Protein AF-A0A2X1ANS8-F1 (afdb_monomer)

Foldseek 3Di:
DLLVVCCVVQNDVLSVVLQVVCVVVVNDDPVSSVVSVVVVVDPPDPDDDDDDPVPDDPDDDDPDVVVVVVVCPPVVPD

Sequence (78 aa):
MRVLAAVLEDGLEPVEAAAREALAAGTVSDDVILNILARRREPPRPLSIVTSDDLALRHPPQADCDRYDSLRGLHAAA

Structure (mmCIF, N/CA/C/O backbone):
data_AF-A0A2X1ANS8-F1
#
_entry.id   AF-A0A2X1ANS8-F1
#
loop_
_atom_site.group_PDB
_atom_site.id
_atom_site.type_symbol
_atom_site.label_atom_id
_atom_site.label_alt_id
_atom_site.label_comp_id
_atom_site.label_asym_id
_atom_site.label_entity_id
_atom_site.label_seq_id
_atom_site.pdbx_PDB_ins_code
_atom_site.Cartn_x
_atom_site.Cartn_y
_atom_site.Cartn_z
_atom_site.occupancy
_atom_site.B_iso_or_equiv
_atom_site.auth_seq_id
_atom_site.auth_comp_id
_atom_site.auth_asym_id
_atom_site.auth_atom_id
_atom_site.pdbx_PDB_model_num
ATOM 1 N N . MET A 1 1 ? -0.541 -1.888 20.246 1.00 75.06 1 MET A N 1
ATOM 2 C CA . MET A 1 1 ? 0.792 -1.261 20.433 1.00 75.06 1 MET A CA 1
ATOM 3 C C . MET A 1 1 ? 1.650 -1.197 19.158 1.00 75.06 1 MET A C 1
ATOM 5 O O . MET A 1 1 ? 2.727 -0.625 19.226 1.00 75.06 1 MET A O 1
ATOM 9 N N . ARG A 1 2 ? 1.213 -1.715 17.993 1.00 93.69 2 ARG A N 1
ATOM 10 C CA . ARG A 1 2 ? 2.052 -1.789 16.774 1.00 93.69 2 ARG A CA 1
ATOM 11 C C . ARG A 1 2 ? 2.454 -0.416 16.215 1.00 93.69 2 ARG A C 1
ATOM 13 O O . ARG A 1 2 ? 3.622 -0.205 15.928 1.00 93.69 2 ARG A O 1
ATOM 20 N N . VAL A 1 3 ? 1.517 0.533 16.150 1.00 94.06 3 VAL A N 1
ATOM 21 C CA . VAL A 1 3 ? 1.798 1.906 15.679 1.00 94.06 3 VAL A CA 1
ATOM 22 C C . VAL A 1 3 ? 2.818 2.620 16.571 1.00 94.06 3 VAL A C 1
ATOM 24 O O . VAL A 1 3 ? 3.729 3.263 16.071 1.00 94.06 3 VAL A O 1
ATOM 27 N N . LEU A 1 4 ? 2.714 2.469 17.896 1.00 95.38 4 LEU A N 1
ATOM 28 C CA . LEU A 1 4 ? 3.672 3.075 18.827 1.00 95.38 4 LEU A CA 1
ATOM 29 C C . LEU A 1 4 ? 5.060 2.432 18.733 1.00 95.38 4 LEU A C 1
ATOM 31 O O . LEU A 1 4 ? 6.055 3.123 18.908 1.00 95.38 4 LEU A O 1
ATOM 35 N N . ALA A 1 5 ? 5.142 1.133 18.431 1.00 96.38 5 ALA A N 1
ATOM 36 C CA . ALA A 1 5 ? 6.422 0.467 18.210 1.00 96.38 5 ALA A CA 1
ATOM 37 C C . ALA A 1 5 ? 7.156 1.015 16.971 1.00 96.38 5 ALA A C 1
ATOM 39 O O . ALA A 1 5 ? 8.373 1.161 17.014 1.00 96.38 5 ALA A O 1
ATOM 40 N N . ALA A 1 6 ? 6.426 1.398 15.915 1.00 96.31 6 ALA A N 1
ATOM 41 C CA . ALA A 1 6 ? 7.004 1.972 14.696 1.00 96.31 6 ALA A CA 1
ATOM 42 C C . ALA A 1 6 ? 7.728 3.312 14.932 1.00 96.31 6 ALA A C 1
ATOM 44 O O . ALA A 1 6 ? 8.642 3.655 14.193 1.00 96.31 6 ALA A O 1
ATOM 45 N N . VAL A 1 7 ? 7.400 4.042 16.007 1.00 96.88 7 VAL A N 1
ATOM 46 C CA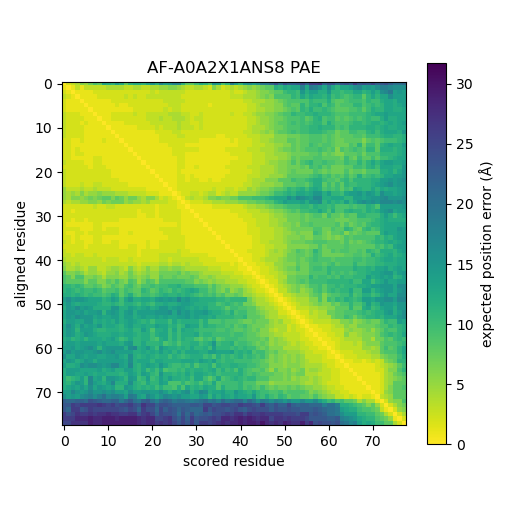 . VAL A 1 7 ? 8.099 5.288 16.385 1.00 96.88 7 VAL A CA 1
ATOM 47 C C . VAL A 1 7 ? 9.594 5.054 16.626 1.00 96.88 7 VAL A C 1
ATOM 49 O O . VAL A 1 7 ? 10.392 5.959 16.399 1.00 96.88 7 VAL A O 1
ATOM 52 N N . LEU A 1 8 ? 9.987 3.852 17.058 1.00 96.44 8 LEU A N 1
ATOM 53 C CA . LEU A 1 8 ? 11.396 3.508 17.267 1.00 96.44 8 LEU A CA 1
ATOM 54 C C . LEU A 1 8 ? 12.179 3.396 15.951 1.00 96.44 8 LEU A C 1
ATOM 56 O O . LEU A 1 8 ? 13.391 3.588 15.957 1.00 96.44 8 LEU A O 1
ATOM 60 N N . GLU A 1 9 ? 11.499 3.086 14.847 1.00 94.00 9 GLU A N 1
ATOM 61 C CA . GLU A 1 9 ? 12.101 2.898 13.523 1.00 94.00 9 GLU A CA 1
ATOM 62 C C . GLU A 1 9 ? 11.963 4.158 12.660 1.00 94.00 9 GLU A C 1
ATOM 64 O O . GLU A 1 9 ? 12.941 4.625 12.081 1.00 94.00 9 GLU A O 1
ATOM 69 N N . ASP A 1 10 ? 10.755 4.723 12.595 1.00 94.44 10 ASP A N 1
ATOM 70 C CA . ASP A 1 10 ? 10.409 5.825 11.691 1.00 94.44 10 ASP A CA 1
ATOM 71 C C . ASP A 1 10 ? 10.487 7.205 12.366 1.00 94.44 10 ASP A C 1
ATOM 73 O O . ASP A 1 10 ? 10.524 8.230 11.689 1.00 94.44 10 ASP A O 1
ATOM 77 N N . GLY A 1 11 ? 10.498 7.259 13.700 1.00 96.44 11 GLY A N 1
ATOM 78 C CA . GLY A 1 11 ? 10.369 8.499 14.465 1.00 96.44 11 GLY A CA 1
ATOM 79 C C . GLY A 1 11 ? 8.917 8.953 14.654 1.00 96.44 11 GLY A C 1
ATOM 80 O O . GLY A 1 11 ? 7.977 8.444 14.045 1.00 96.44 11 GLY A O 1
ATOM 81 N N . LEU A 1 12 ? 8.712 9.926 15.546 1.00 97.38 12 LEU A N 1
ATOM 82 C CA . LEU A 1 12 ? 7.368 10.358 15.948 1.00 97.38 12 LEU A CA 1
ATOM 83 C C . LEU A 1 12 ? 6.640 11.136 14.844 1.00 97.38 12 LEU A C 1
ATOM 85 O O . LEU A 1 12 ? 5.460 10.897 14.599 1.00 97.38 12 LEU A O 1
ATOM 89 N N . GLU A 1 13 ? 7.340 12.046 14.168 1.00 97.94 13 GLU A N 1
ATOM 90 C CA . GLU A 1 13 ? 6.739 12.917 13.155 1.00 97.94 13 GLU A CA 1
ATOM 91 C C . GLU A 1 13 ? 6.185 12.121 11.954 1.00 97.94 13 GLU A C 1
ATOM 93 O O . GLU A 1 13 ? 5.021 12.338 11.593 1.00 97.94 13 GLU A O 1
ATOM 98 N N . PRO A 1 14 ? 6.910 11.147 11.359 1.00 97.06 14 PRO A N 1
ATOM 99 C CA . PRO A 1 14 ? 6.357 10.360 10.258 1.00 97.06 14 PRO A CA 1
ATOM 100 C C . PRO A 1 14 ? 5.150 9.519 10.676 1.00 97.06 14 PRO A C 1
ATOM 102 O O . PRO A 1 14 ? 4.186 9.422 9.910 1.00 97.06 14 PRO A O 1
ATOM 105 N N . VAL A 1 15 ? 5.169 8.963 11.892 1.00 97.44 15 VAL A N 1
ATOM 106 C CA . VAL A 1 15 ? 4.053 8.188 12.458 1.00 97.44 15 VAL A CA 1
ATOM 107 C C . VAL A 1 15 ? 2.823 9.070 12.661 1.00 97.44 15 VAL A C 1
ATOM 109 O O . VAL A 1 15 ? 1.724 8.691 12.251 1.00 97.44 15 VAL A O 1
ATOM 112 N N . GLU A 1 16 ? 2.990 10.272 13.212 1.00 97.56 16 GLU A N 1
ATOM 113 C CA . GLU A 1 16 ? 1.892 11.230 13.362 1.00 97.56 16 GLU A CA 1
ATOM 114 C C . GLU A 1 16 ? 1.327 11.648 11.996 1.00 97.56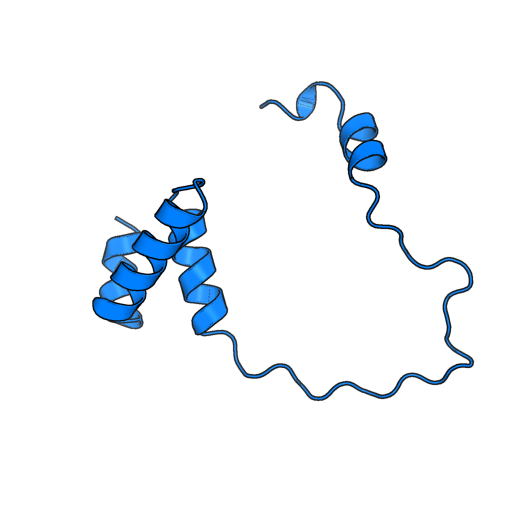 16 GLU A C 1
ATOM 116 O O . GLU A 1 16 ? 0.110 11.687 11.792 1.00 97.56 16 GLU A O 1
ATOM 121 N N . ALA A 1 17 ? 2.200 11.898 11.019 1.00 97.88 17 ALA A N 1
ATOM 122 C CA . ALA A 1 17 ? 1.779 12.232 9.667 1.00 97.88 17 ALA A CA 1
ATOM 123 C C . ALA A 1 17 ? 1.029 11.088 8.973 1.00 97.88 17 ALA A C 1
ATOM 125 O O . ALA A 1 17 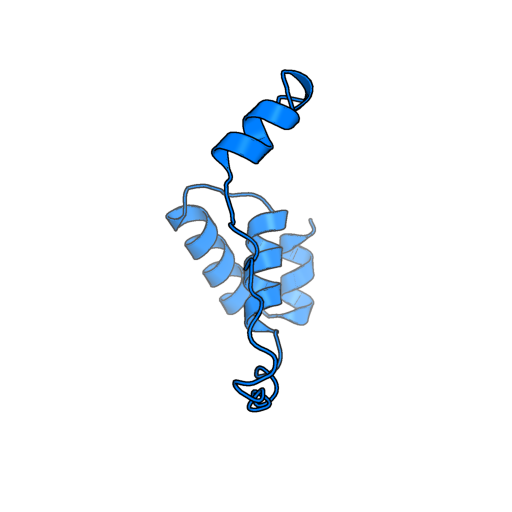? 0.097 11.352 8.217 1.00 97.88 17 ALA A O 1
ATOM 126 N N . ALA A 1 18 ? 1.409 9.832 9.213 1.00 97.25 18 ALA A N 1
ATOM 127 C CA . ALA A 1 18 ? 0.689 8.670 8.691 1.00 97.25 18 ALA A CA 1
ATOM 128 C C . ALA A 1 18 ? -0.681 8.498 9.367 1.00 97.25 18 ALA A C 1
ATOM 130 O O . ALA A 1 18 ? -1.673 8.226 8.693 1.00 97.25 18 ALA A O 1
ATOM 131 N N . ALA A 1 19 ? -0.766 8.733 10.680 1.00 96.50 19 ALA A N 1
ATOM 132 C CA . ALA A 1 19 ? -2.034 8.722 11.408 1.00 96.50 19 ALA A CA 1
ATOM 133 C C . ALA A 1 19 ? -3.006 9.792 10.890 1.00 96.50 19 ALA A C 1
ATOM 135 O O . ALA A 1 19 ? -4.187 9.512 10.676 1.00 96.50 19 ALA A O 1
ATOM 136 N N . ARG A 1 20 ? -2.508 11.004 10.628 1.00 97.56 20 ARG A N 1
ATOM 137 C CA . ARG A 1 20 ? -3.312 12.101 10.070 1.00 97.56 20 ARG A CA 1
ATOM 138 C C . ARG A 1 20 ? -3.816 11.797 8.661 1.00 97.56 20 ARG A C 1
ATOM 140 O O . ARG A 1 20 ? -4.957 12.112 8.345 1.00 97.56 20 ARG A O 1
ATOM 147 N N . GLU A 1 21 ? -2.983 11.173 7.836 1.00 96.88 21 GLU A N 1
ATOM 148 C CA . GLU A 1 21 ? -3.360 10.737 6.489 1.00 96.88 21 GLU A CA 1
ATOM 149 C C . GLU A 1 21 ? -4.448 9.653 6.531 1.00 96.88 21 GLU A C 1
ATOM 151 O O . GLU A 1 21 ? -5.461 9.782 5.846 1.00 96.88 21 GLU A O 1
ATOM 156 N N . ALA A 1 22 ? -4.308 8.648 7.401 1.00 96.94 22 ALA A N 1
ATOM 157 C CA . ALA A 1 22 ? -5.335 7.622 7.599 1.00 96.94 22 ALA A CA 1
ATOM 158 C C . ALA A 1 22 ? -6.675 8.222 8.069 1.00 96.94 22 ALA A C 1
ATOM 160 O O . ALA A 1 22 ? -7.739 7.815 7.601 1.00 96.94 22 ALA A O 1
ATOM 161 N N . LEU A 1 23 ? -6.624 9.215 8.968 1.00 96.56 23 LEU A N 1
ATOM 162 C CA . LEU A 1 23 ? -7.802 9.961 9.426 1.00 96.56 23 LEU A CA 1
ATOM 163 C C . LEU A 1 23 ? -8.469 10.723 8.279 1.00 96.56 23 LEU A C 1
ATOM 165 O O . LEU A 1 23 ? -9.687 10.647 8.128 1.00 96.56 23 LEU A O 1
ATOM 169 N N . ALA A 1 24 ? -7.684 11.413 7.451 1.00 97.12 24 ALA A N 1
ATOM 170 C CA . ALA A 1 24 ? -8.195 12.144 6.294 1.00 97.12 24 ALA A CA 1
ATOM 171 C C . ALA A 1 24 ? -8.822 11.217 5.236 1.00 97.12 24 ALA A C 1
ATOM 173 O O . ALA A 1 24 ? -9.789 11.604 4.584 1.00 97.12 24 ALA A O 1
ATOM 174 N N . ALA A 1 25 ? -8.310 9.992 5.096 1.00 93.56 25 ALA A N 1
ATOM 175 C CA . ALA A 1 25 ? -8.853 8.975 4.196 1.00 93.56 25 ALA A CA 1
ATOM 176 C C . ALA A 1 25 ? -10.156 8.324 4.706 1.00 93.56 25 ALA A C 1
ATOM 178 O O . ALA A 1 25 ? -10.802 7.590 3.963 1.00 93.56 25 ALA A O 1
ATOM 179 N N . GLY A 1 26 ? -10.550 8.563 5.963 1.00 93.12 26 GLY A N 1
ATOM 180 C CA . GLY A 1 26 ? -11.766 7.996 6.559 1.00 93.12 26 GLY A CA 1
ATOM 181 C C . GLY A 1 26 ? -11.684 6.500 6.895 1.00 93.12 26 GLY A C 1
ATOM 182 O O . GLY A 1 26 ? -12.659 5.930 7.376 1.00 93.12 26 GLY A O 1
ATOM 183 N N . THR A 1 27 ? -10.530 5.862 6.688 1.00 89.94 27 THR A N 1
ATOM 184 C CA . THR A 1 27 ? -10.291 4.433 6.946 1.00 89.94 27 THR A CA 1
ATOM 185 C C . THR A 1 27 ? -9.140 4.262 7.933 1.00 89.94 27 THR A C 1
ATOM 187 O O . THR A 1 27 ? -8.016 3.933 7.554 1.00 89.94 27 THR A O 1
ATOM 190 N N . VAL A 1 28 ? -9.397 4.523 9.215 1.00 92.38 28 VAL A N 1
ATOM 191 C CA . VAL A 1 28 ? -8.361 4.451 10.256 1.00 92.38 28 VAL A CA 1
ATOM 192 C C . VAL A 1 28 ? -8.265 3.042 10.826 1.00 92.38 28 VAL A C 1
ATOM 194 O O . VAL A 1 28 ? -9.180 2.570 11.495 1.00 92.38 28 VAL A O 1
ATOM 197 N N . SER A 1 29 ? -7.116 2.405 10.629 1.00 95.69 29 SER A N 1
ATOM 198 C CA . SER A 1 29 ? -6.695 1.2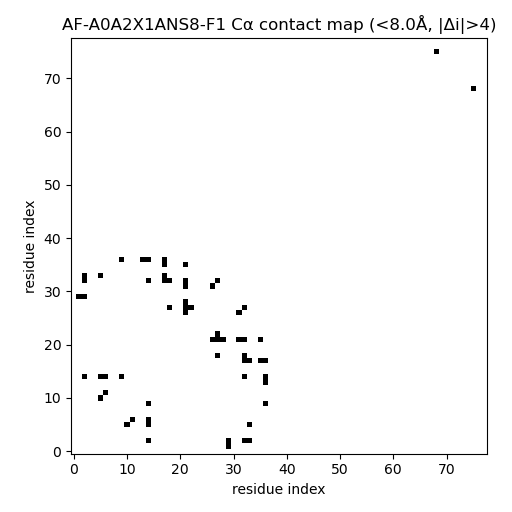19 11.375 1.00 95.69 29 SER A CA 1
ATOM 199 C C . SER A 1 29 ? -5.184 1.250 11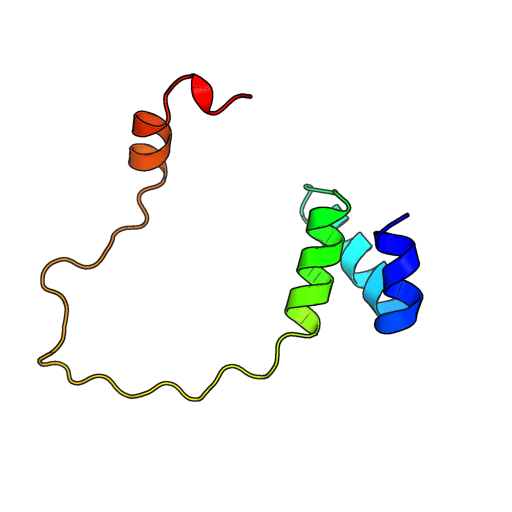.596 1.00 95.69 29 SER A C 1
ATOM 201 O O . SER A 1 29 ? -4.462 1.993 10.924 1.00 95.69 29 SER A O 1
ATOM 203 N N . ASP A 1 30 ? -4.690 0.450 12.540 1.00 96.31 30 ASP A N 1
ATOM 204 C CA . ASP A 1 30 ? -3.249 0.284 12.728 1.00 96.31 30 ASP A CA 1
ATOM 205 C C . ASP A 1 30 ? -2.577 -0.254 11.459 1.00 96.31 30 ASP A C 1
ATOM 207 O O . ASP A 1 30 ? -1.517 0.242 11.085 1.00 96.31 30 ASP A O 1
ATOM 211 N N . ASP A 1 31 ? -3.215 -1.187 10.751 1.00 96.81 31 ASP A N 1
ATOM 212 C CA . ASP A 1 31 ? -2.716 -1.699 9.472 1.00 96.81 31 ASP A CA 1
ATOM 213 C C . ASP A 1 31 ? -2.624 -0.616 8.390 1.00 96.81 31 ASP A C 1
ATOM 215 O O . ASP A 1 31 ? -1.626 -0.566 7.672 1.00 96.81 31 ASP A O 1
ATOM 219 N N . VAL A 1 32 ? -3.604 0.290 8.293 1.00 96.62 32 VAL A N 1
ATOM 220 C CA . VAL A 1 32 ? -3.555 1.403 7.328 1.00 96.62 32 VAL A CA 1
ATOM 221 C C . VAL A 1 32 ? -2.409 2.357 7.659 1.00 96.62 32 VAL A C 1
ATOM 223 O O . VAL A 1 32 ? -1.643 2.726 6.769 1.00 96.62 32 VAL A O 1
ATOM 226 N N . ILE A 1 33 ? -2.234 2.715 8.934 1.00 97.00 33 ILE A N 1
ATOM 227 C CA . ILE A 1 33 ? -1.146 3.606 9.368 1.00 97.00 33 ILE A CA 1
ATOM 228 C C . ILE A 1 33 ? 0.220 2.975 9.067 1.00 97.00 33 ILE A C 1
ATOM 230 O O . ILE A 1 33 ? 1.099 3.626 8.500 1.00 97.00 33 ILE A O 1
ATOM 234 N N . LEU A 1 34 ? 0.394 1.694 9.401 1.00 96.81 34 LEU A N 1
ATOM 235 C CA . LEU A 1 34 ? 1.631 0.960 9.126 1.00 96.81 34 LEU A CA 1
ATOM 236 C C . LEU A 1 34 ? 1.874 0.786 7.624 1.00 96.81 34 LEU A C 1
ATOM 238 O O . LEU A 1 34 ? 3.023 0.827 7.190 1.00 96.81 34 LEU A O 1
ATOM 242 N N . ASN A 1 35 ? 0.820 0.629 6.822 1.00 96.62 35 ASN A N 1
ATOM 243 C CA . ASN A 1 35 ? 0.935 0.561 5.370 1.00 96.62 35 ASN A CA 1
ATOM 244 C C . ASN A 1 35 ? 1.420 1.892 4.783 1.00 96.62 35 ASN A C 1
ATOM 246 O O . ASN A 1 35 ? 2.349 1.895 3.979 1.00 96.62 35 ASN A O 1
ATOM 250 N N . ILE A 1 36 ? 0.861 3.019 5.230 1.00 97.12 36 ILE A N 1
ATOM 251 C CA . ILE A 1 36 ? 1.315 4.356 4.820 1.00 97.12 36 ILE A CA 1
ATOM 252 C C . ILE A 1 36 ? 2.802 4.540 5.154 1.00 97.12 36 ILE A C 1
ATOM 254 O O . ILE A 1 36 ? 3.577 4.961 4.294 1.00 97.12 36 ILE A O 1
ATOM 258 N N . LEU A 1 37 ? 3.227 4.167 6.367 1.00 97.00 37 LEU A N 1
ATOM 259 C CA . LEU A 1 37 ?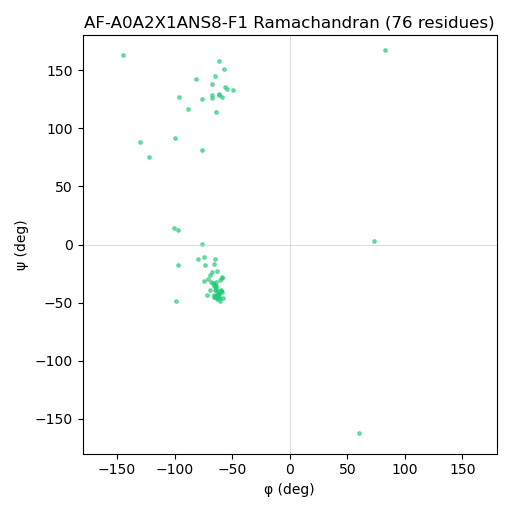 4.643 4.200 6.758 1.00 97.00 37 LEU A CA 1
ATOM 260 C C . 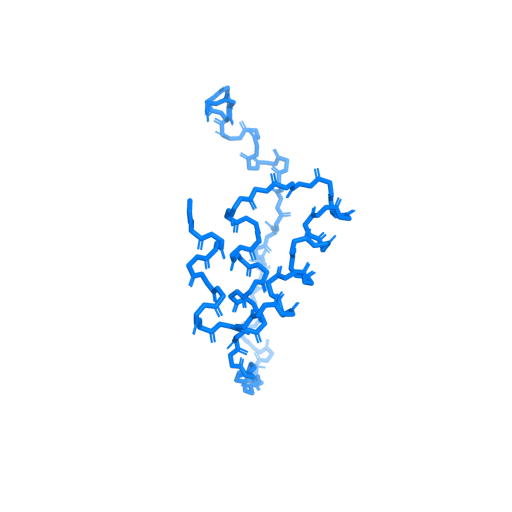LEU A 1 37 ? 5.506 3.296 5.872 1.00 97.00 37 LEU A C 1
ATOM 262 O O . LEU A 1 37 ? 6.541 3.730 5.369 1.00 97.00 37 LEU A O 1
ATOM 266 N N . ALA A 1 38 ? 5.059 2.067 5.610 1.00 96.38 38 ALA A N 1
ATOM 267 C CA . ALA A 1 38 ? 5.770 1.136 4.742 1.00 96.38 38 ALA A CA 1
ATOM 268 C C . ALA A 1 38 ? 5.974 1.700 3.327 1.00 96.38 38 ALA A C 1
ATOM 270 O O . ALA A 1 38 ? 7.071 1.583 2.787 1.00 96.38 38 ALA A O 1
ATOM 271 N N . ARG A 1 39 ? 4.966 2.375 2.760 1.00 95.31 39 ARG A N 1
ATOM 272 C CA . ARG A 1 39 ? 5.066 3.028 1.443 1.00 95.31 39 ARG A CA 1
ATOM 273 C C . ARG A 1 39 ? 6.048 4.197 1.439 1.00 95.31 39 ARG A C 1
ATOM 275 O O . ARG A 1 39 ? 6.719 4.420 0.441 1.00 95.31 39 ARG A O 1
ATOM 282 N N . ARG A 1 40 ? 6.174 4.929 2.549 1.00 94.25 40 ARG A N 1
ATOM 283 C CA . ARG A 1 40 ? 7.164 6.016 2.679 1.00 94.25 40 ARG A CA 1
ATOM 284 C C . ARG A 1 40 ? 8.602 5.499 2.767 1.00 94.25 40 ARG A C 1
ATOM 286 O O . ARG A 1 40 ? 9.512 6.194 2.330 1.00 94.25 40 ARG A O 1
ATOM 293 N N . ARG A 1 41 ? 8.800 4.293 3.308 1.00 92.69 41 ARG A N 1
ATOM 294 C CA . ARG A 1 41 ? 10.101 3.601 3.339 1.00 92.69 41 ARG A CA 1
ATOM 295 C C . ARG A 1 41 ? 10.461 2.914 2.027 1.00 92.69 41 ARG A C 1
ATOM 297 O O . ARG A 1 41 ? 11.590 2.448 1.886 1.00 92.69 41 ARG A O 1
ATOM 304 N N . GLU A 1 42 ? 9.502 2.777 1.116 1.00 93.25 42 GLU A N 1
ATOM 305 C CA . GLU A 1 42 ? 9.701 2.025 -0.113 1.00 93.25 42 GLU A CA 1
ATOM 306 C C . GLU A 1 42 ? 10.873 2.634 -0.899 1.00 93.25 42 GLU A C 1
ATOM 308 O O . GLU A 1 42 ? 10.905 3.851 -1.118 1.00 93.25 42 GLU A O 1
ATOM 313 N N . PRO A 1 43 ? 11.879 1.826 -1.285 1.00 92.81 43 PRO A N 1
ATOM 314 C CA . PRO A 1 43 ? 12.997 2.341 -2.053 1.00 92.81 43 PRO A CA 1
ATOM 315 C C . PRO A 1 43 ? 12.500 2.900 -3.391 1.00 92.81 43 PRO A C 1
ATOM 317 O O . PRO A 1 43 ? 11.443 2.491 -3.885 1.00 92.81 43 PRO A O 1
ATOM 320 N N . PRO A 1 44 ? 13.268 3.805 -4.023 1.00 92.00 44 PRO A N 1
ATOM 321 C CA . PRO A 1 44 ? 12.929 4.311 -5.342 1.00 92.00 44 PRO A CA 1
ATOM 322 C C . PRO A 1 44 ? 12.616 3.166 -6.302 1.00 92.00 44 PRO A C 1
ATOM 324 O O . PRO A 1 44 ? 13.352 2.176 -6.370 1.00 92.00 44 PRO A O 1
ATOM 327 N N . ARG A 1 45 ? 11.511 3.308 -7.041 1.00 88.88 45 ARG A N 1
ATOM 328 C CA . ARG A 1 45 ? 11.081 2.296 -8.003 1.00 88.88 45 ARG A CA 1
ATOM 329 C C . ARG A 1 45 ? 12.235 2.014 -8.978 1.00 88.88 45 ARG A C 1
ATOM 331 O O . ARG A 1 45 ? 12.825 2.969 -9.490 1.00 88.88 45 ARG A O 1
ATOM 338 N N . PRO A 1 46 ? 12.550 0.738 -9.262 1.00 89.81 46 PRO A N 1
ATOM 339 C CA . PRO A 1 46 ? 13.545 0.410 -10.271 1.00 89.81 46 PRO A CA 1
ATOM 340 C C . PRO A 1 46 ? 13.162 1.023 -11.622 1.00 89.81 46 PRO A C 1
ATOM 342 O O . PRO A 1 46 ? 11.981 1.204 -11.929 1.00 89.81 46 PRO A O 1
ATOM 345 N N . LEU A 1 47 ? 14.175 1.336 -12.431 1.00 91.19 47 LEU A N 1
ATOM 346 C CA . LEU A 1 47 ? 13.969 1.877 -13.772 1.00 91.19 47 LEU A CA 1
ATOM 347 C C . LEU A 1 47 ? 13.086 0.932 -14.592 1.00 91.19 47 LEU A C 1
ATOM 349 O O . LEU A 1 47 ? 13.276 -0.286 -14.582 1.00 91.19 47 LEU A O 1
ATOM 353 N N . SER A 1 48 ? 12.118 1.500 -15.309 1.00 88.06 48 SER A N 1
ATOM 354 C CA . SER A 1 48 ? 11.245 0.724 -16.182 1.00 88.06 48 SER A CA 1
ATOM 355 C C . SER A 1 48 ? 12.040 0.170 -17.359 1.00 88.06 48 SER A C 1
ATOM 357 O O . SER A 1 48 ? 12.696 0.924 -18.079 1.00 88.06 48 SER A O 1
ATOM 359 N N . ILE A 1 49 ? 11.933 -1.134 -17.589 1.00 88.12 49 ILE A N 1
ATOM 360 C CA . ILE A 1 49 ? 12.437 -1.763 -18.806 1.00 88.12 49 ILE A CA 1
ATOM 361 C C . ILE A 1 49 ? 11.447 -1.438 -19.923 1.00 88.12 49 ILE A C 1
ATOM 363 O O . ILE A 1 49 ? 10.251 -1.706 -19.790 1.00 88.12 49 ILE A O 1
ATOM 367 N N . VAL A 1 50 ? 11.938 -0.859 -21.017 1.00 88.12 50 VAL A N 1
ATOM 368 C CA . VAL A 1 50 ? 11.135 -0.685 -22.229 1.00 88.12 50 VAL A CA 1
ATOM 369 C C . VAL A 1 50 ? 10.801 -2.076 -22.756 1.00 88.12 50 VAL A C 1
ATOM 371 O O . VAL A 1 50 ? 11.691 -2.844 -23.119 1.00 88.12 50 VAL A O 1
ATOM 374 N N . THR A 1 51 ? 9.518 -2.423 -22.734 1.00 84.25 51 THR A N 1
ATOM 375 C CA . THR A 1 51 ? 9.031 -3.666 -23.332 1.00 84.25 51 THR A CA 1
ATOM 376 C C . THR A 1 51 ? 8.858 -3.451 -24.832 1.00 84.25 51 THR A C 1
ATOM 378 O O . THR A 1 51 ? 8.517 -2.355 -25.266 1.00 84.25 51 THR A O 1
ATOM 381 N N . SER A 1 52 ? 9.172 -4.470 -25.633 1.00 87.56 52 SER A N 1
ATOM 382 C CA . SER A 1 52 ? 8.960 -4.423 -27.083 1.00 87.56 52 SER A CA 1
ATOM 383 C C . SER A 1 52 ? 7.461 -4.403 -27.392 1.00 87.56 52 SER A C 1
ATOM 385 O O . SER A 1 52 ? 6.709 -5.170 -26.787 1.00 87.56 52 SER A O 1
ATOM 387 N N . ASP A 1 53 ? 7.046 -3.582 -28.360 1.00 85.69 53 ASP A N 1
ATOM 388 C CA . ASP A 1 53 ? 5.653 -3.504 -28.822 1.00 85.69 53 ASP A CA 1
ATOM 389 C C . ASP A 1 53 ? 5.132 -4.857 -29.343 1.00 85.69 53 ASP A C 1
ATOM 391 O O . ASP A 1 53 ? 3.948 -5.167 -29.199 1.00 85.69 53 ASP A O 1
ATOM 395 N N . ASP A 1 54 ? 6.021 -5.718 -29.854 1.00 89.31 54 ASP A N 1
ATOM 396 C CA . ASP A 1 54 ? 5.688 -7.076 -30.309 1.00 89.31 54 ASP A CA 1
ATOM 397 C C . ASP A 1 54 ? 5.227 -7.996 -29.160 1.00 89.31 54 ASP A C 1
ATOM 399 O O . ASP A 1 54 ? 4.620 -9.043 -29.397 1.00 89.31 54 ASP A O 1
ATOM 403 N N . LEU A 1 55 ? 5.497 -7.616 -27.905 1.00 88.25 55 LEU A N 1
ATOM 404 C CA . LEU A 1 55 ? 5.083 -8.339 -26.698 1.00 88.25 55 LEU A CA 1
ATOM 405 C C . LEU A 1 55 ? 3.793 -7.784 -26.076 1.00 88.25 55 LEU A C 1
ATOM 407 O O . LEU A 1 55 ? 3.441 -8.156 -24.952 1.00 88.25 55 LEU A O 1
ATOM 411 N N . ALA A 1 56 ? 3.060 -6.922 -26.785 1.00 88.94 56 ALA A N 1
ATOM 412 C CA . ALA A 1 56 ? 1.770 -6.438 -26.317 1.00 88.94 56 ALA A CA 1
ATOM 413 C C . ALA A 1 56 ? 0.764 -7.594 -26.139 1.00 88.94 56 ALA A C 1
ATOM 415 O O . ALA A 1 56 ? 0.532 -8.419 -27.028 1.00 88.94 56 ALA A O 1
ATOM 416 N N . LEU A 1 57 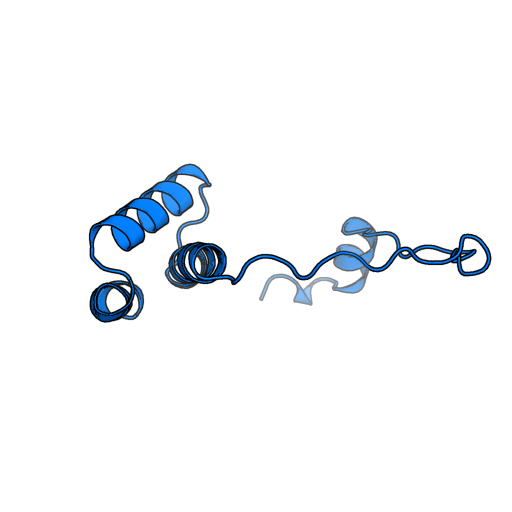? 0.124 -7.647 -24.967 1.00 89.12 57 LEU A N 1
ATOM 417 C CA . LEU A 1 57 ? -0.917 -8.632 -24.688 1.00 89.12 57 LEU A CA 1
ATOM 418 C C . LEU A 1 57 ? -2.151 -8.351 -25.554 1.00 89.12 57 LEU A C 1
ATOM 420 O O . LEU A 1 57 ? -2.737 -7.275 -25.476 1.00 89.12 57 LEU A O 1
ATOM 424 N N . ARG A 1 58 ? -2.616 -9.360 -26.303 1.00 92.25 58 ARG A N 1
ATOM 425 C CA . ARG A 1 58 ? -3.892 -9.287 -27.046 1.00 92.25 58 ARG A CA 1
ATOM 426 C C . ARG A 1 58 ? -5.099 -9.069 -26.128 1.00 92.25 58 ARG A C 1
ATOM 428 O O . ARG A 1 58 ? -6.083 -8.462 -26.533 1.00 92.25 58 ARG A O 1
ATOM 435 N N . HIS A 1 59 ? -5.015 -9.573 -24.898 1.00 90.81 59 HIS A N 1
ATOM 436 C CA . HIS A 1 59 ? -6.047 -9.446 -23.874 1.00 90.81 59 HIS A CA 1
ATOM 437 C C . HIS A 1 59 ? -5.401 -8.957 -22.574 1.00 90.81 59 HIS A C 1
ATOM 439 O O . HIS A 1 59 ? -4.952 -9.7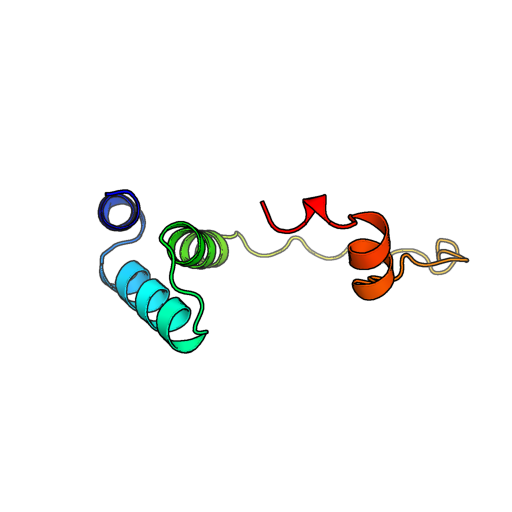82 -21.774 1.00 90.81 59 HIS A O 1
ATOM 445 N N . PRO A 1 60 ? -5.281 -7.632 -22.369 1.00 89.19 60 PRO A N 1
ATOM 446 C CA . PRO A 1 60 ? -4.739 -7.105 -21.127 1.00 89.19 60 PRO A CA 1
ATOM 447 C C . PRO A 1 60 ? -5.670 -7.455 -19.954 1.00 89.19 60 PRO A C 1
ATOM 449 O O . PRO A 1 60 ? -6.893 -7.478 -20.132 1.00 89.19 60 PRO A O 1
ATOM 452 N N . PRO A 1 61 ? -5.124 -7.725 -18.754 1.00 89.12 61 PRO A N 1
ATOM 453 C CA . PRO A 1 61 ? -5.952 -7.934 -17.576 1.00 89.12 61 PRO A CA 1
ATOM 454 C C . PRO A 1 61 ? -6.764 -6.667 -17.295 1.00 89.12 61 PRO A C 1
ATOM 456 O O . PRO A 1 61 ? -6.218 -5.566 -17.232 1.00 89.12 61 PRO A O 1
ATOM 459 N N . GLN A 1 62 ? -8.072 -6.830 -17.127 1.00 89.56 62 GLN A N 1
ATOM 460 C CA . GLN A 1 62 ? -8.961 -5.757 -16.699 1.00 89.56 62 GLN A CA 1
ATOM 461 C C . GLN A 1 62 ? -9.160 -5.862 -15.190 1.00 89.56 62 GLN A C 1
ATOM 463 O O . GLN A 1 62 ? -9.519 -6.925 -14.681 1.00 89.56 62 GLN A O 1
ATOM 468 N N . ALA A 1 63 ? -8.914 -4.762 -14.480 1.00 91.06 63 ALA A N 1
ATOM 469 C CA . ALA A 1 63 ? -9.264 -4.639 -13.072 1.00 91.06 63 ALA A CA 1
ATOM 470 C C . ALA A 1 63 ? -10.778 -4.395 -12.961 1.00 91.06 63 ALA A C 1
ATOM 472 O O . ALA A 1 63 ? -11.230 -3.258 -12.869 1.00 91.06 63 ALA A O 1
ATOM 473 N N . ASP A 1 64 ? -11.549 -5.477 -13.048 1.00 91.06 64 ASP A N 1
ATOM 474 C CA . ASP A 1 64 ? -13.008 -5.479 -12.939 1.00 91.06 64 ASP A CA 1
ATOM 475 C C . ASP A 1 64 ? -13.414 -5.909 -11.522 1.00 91.06 64 ASP A C 1
ATOM 477 O O . ASP A 1 64 ? -13.518 -7.102 -11.211 1.00 91.06 64 ASP A O 1
ATOM 481 N N . CYS A 1 65 ? -13.570 -4.915 -10.643 1.00 89.06 65 CYS A N 1
ATOM 482 C CA . CYS A 1 65 ? -13.957 -5.136 -9.252 1.00 89.06 65 CYS A CA 1
ATOM 483 C C . CYS A 1 65 ? -15.382 -5.696 -9.138 1.00 89.06 65 CYS A C 1
ATOM 485 O O . CYS A 1 65 ? -15.610 -6.572 -8.312 1.00 89.06 65 CYS A O 1
ATOM 487 N N . ASP A 1 66 ? -16.312 -5.281 -10.004 1.00 89.25 66 ASP A N 1
ATOM 488 C CA . ASP A 1 66 ? -17.710 -5.730 -9.959 1.00 89.25 66 ASP A CA 1
ATOM 489 C C . ASP A 1 66 ? -17.819 -7.229 -10.263 1.00 89.25 66 ASP A C 1
ATOM 491 O O . ASP A 1 66 ? -18.518 -7.986 -9.573 1.00 89.25 66 ASP A O 1
ATOM 495 N N . ARG A 1 67 ? -17.082 -7.692 -11.281 1.00 88.62 67 ARG A N 1
ATOM 496 C CA . ARG A 1 67 ? -16.967 -9.121 -11.586 1.00 88.62 67 ARG A CA 1
ATOM 497 C C . ARG A 1 67 ? -16.328 -9.880 -10.430 1.00 88.62 67 ARG A C 1
ATOM 499 O O . ARG A 1 67 ? -16.782 -10.979 -10.109 1.00 88.62 67 ARG A O 1
ATOM 506 N N . TYR A 1 68 ? -15.271 -9.331 -9.836 1.00 87.50 68 TYR A N 1
ATOM 507 C CA . TYR A 1 68 ? -14.606 -9.951 -8.694 1.00 87.50 68 TYR A CA 1
ATOM 508 C C . TYR A 1 68 ? -15.560 -10.103 -7.497 1.00 87.50 68 TYR A C 1
ATOM 510 O O . TYR A 1 68 ? -15.695 -11.206 -6.963 1.00 87.50 68 TYR A O 1
ATOM 518 N N . ASP A 1 69 ? -16.286 -9.045 -7.137 1.00 88.56 69 ASP A N 1
ATOM 519 C CA . ASP A 1 69 ? -17.237 -9.036 -6.020 1.00 88.56 69 ASP A CA 1
ATOM 520 C C . ASP A 1 69 ? -18.401 -10.005 -6.254 1.00 88.56 69 ASP A C 1
ATOM 522 O O . ASP A 1 69 ? -18.789 -10.755 -5.353 1.00 88.56 69 ASP A O 1
ATOM 526 N N . SER A 1 70 ? -18.888 -10.083 -7.496 1.00 87.38 70 SER A N 1
ATOM 527 C CA . SER A 1 70 ? -19.917 -11.048 -7.902 1.00 87.38 70 SER A CA 1
ATOM 528 C C . SER A 1 70 ? -19.462 -12.501 -7.715 1.00 87.38 70 SER A C 1
ATOM 530 O O . SER A 1 70 ? -20.243 -13.346 -7.276 1.00 87.38 70 SER A O 1
ATOM 532 N N . LEU A 1 71 ? -18.194 -12.804 -8.023 1.00 87.69 71 LEU A N 1
ATOM 533 C CA . LEU A 1 71 ? -17.611 -14.140 -7.849 1.00 87.69 71 LEU A CA 1
ATOM 534 C C . LEU A 1 71 ? -17.324 -14.477 -6.382 1.00 87.69 71 LEU A C 1
ATOM 536 O O . LEU A 1 71 ? -17.404 -15.645 -5.997 1.00 87.69 71 LEU A O 1
ATOM 540 N N . ARG A 1 72 ? -16.997 -13.476 -5.559 1.00 84.81 72 ARG A N 1
ATOM 541 C CA . ARG A 1 72 ? -16.731 -13.654 -4.124 1.00 84.81 72 ARG A CA 1
ATOM 542 C C . ARG A 1 72 ? -17.995 -14.058 -3.345 1.00 84.81 72 ARG A C 1
ATOM 544 O O . ARG A 1 72 ? -17.889 -14.717 -2.308 1.00 84.81 72 ARG A O 1
ATOM 551 N N . GLY A 1 73 ? -19.182 -13.737 -3.867 1.00 78.06 73 GLY A N 1
ATOM 552 C CA . GLY A 1 73 ? -20.474 -14.110 -3.285 1.00 78.06 73 GLY A CA 1
ATOM 553 C C . GLY A 1 73 ? -20.687 -13.558 -1.865 1.00 78.06 73 GLY A C 1
ATOM 554 O O . GLY A 1 73 ? -19.983 -12.660 -1.409 1.00 78.06 73 GLY A O 1
ATOM 555 N N . LEU A 1 74 ? -21.648 -14.122 -1.120 1.00 63.78 74 LEU A N 1
ATOM 556 C CA . LEU A 1 74 ? -21.998 -13.689 0.250 1.00 63.78 74 LEU A CA 1
ATOM 557 C C . LEU A 1 74 ? -20.879 -13.895 1.294 1.00 63.78 74 LEU A C 1
ATOM 559 O O . LEU A 1 74 ? -20.951 -13.337 2.384 1.00 63.78 74 LEU A O 1
ATOM 563 N N . HIS A 1 75 ? -19.829 -14.655 0.970 1.00 59.16 75 HIS A N 1
ATOM 564 C CA . HIS A 1 75 ? -18.667 -14.851 1.846 1.00 59.16 75 HIS A CA 1
ATOM 565 C C . HIS A 1 75 ? -17.713 -13.643 1.868 1.00 59.16 75 HIS A C 1
ATOM 567 O O . HIS A 1 75 ? -16.693 -13.676 2.552 1.00 59.16 75 HIS A O 1
ATOM 573 N N . ALA A 1 76 ? -18.022 -12.570 1.133 1.00 57.12 76 ALA A N 1
ATOM 574 C CA . ALA A 1 76 ? -17.249 -11.332 1.140 1.00 57.12 76 ALA A CA 1
ATOM 575 C C . ALA A 1 76 ? -17.418 -10.486 2.420 1.00 57.12 76 ALA A C 1
ATOM 577 O O . ALA A 1 76 ? -16.588 -9.608 2.655 1.00 57.12 76 ALA A O 1
ATOM 578 N N . ALA A 1 77 ? -18.471 -10.737 3.211 1.00 49.69 77 ALA A N 1
ATOM 579 C CA . ALA A 1 77 ? -18.883 -9.930 4.367 1.00 49.69 77 ALA A CA 1
ATOM 580 C C . ALA A 1 77 ? -18.457 -10.494 5.743 1.00 49.69 77 ALA A C 1
ATOM 582 O O . ALA A 1 77 ? -19.000 -10.061 6.759 1.00 49.69 77 ALA A O 1
ATOM 583 N N . ALA A 1 78 ? -17.534 -11.462 5.780 1.00 48.00 78 ALA A N 1
ATOM 584 C CA . ALA A 1 78 ? -16.967 -12.013 7.016 1.00 48.00 78 ALA A CA 1
ATOM 585 C C . ALA A 1 78 ? -15.629 -11.353 7.369 1.00 48.00 78 ALA A C 1
ATOM 587 O O . ALA A 1 78 ? -14.804 -11.178 6.440 1.00 48.00 78 ALA A O 1
#

Organism: Brevundimonas diminuta (NCBI:txid293)

pLDDT: mean 90.1, std 10.22, range [48.0, 97.94]

Mean predicted aligned error: 7.97 Å

Secondary structure (DSSP, 8-state):
-HHHHHHHHH-HHHHHHHHHHHHHTT---HHHHHHHHHHHTPPPPPPPP---GGG--SSPPP--HHHHHHHHGGGGG-

Solvent-accessible surface area (backbone atoms only — not comparable to full-atom values): 5030 Å² total; per-residue (Å²): 112,68,67,69,56,44,34,80,78,66,32,62,67,58,52,52,51,25,46,52,49,24,54,75,68,73,58,74,48,63,67,49,27,52,48,49,48,50,61,72,68,51,70,82,78,76,84,81,76,86,73,62,78,90,71,62,65,94,73,68,89,74,94,53,62,68,63,50,54,64,72,52,46,86,73,68,82,115

Radius of gyration: 18.87 Å; Cα contacts (8 Å, |Δi|>4): 31; chains: 1; bounding box: 36×28×51 Å